Protein AF-A0A178ZJZ1-F1 (afdb_monomer_lite)

Secondary structure (DSSP, 8-state):
-HHHHHHHS--SEEEEESHHHHHHHHTTTTTTEEEEEEEEETTEEEEEEEEEETTEEEEEEEEE--TTHHHH-HHHHHHHHHHHHHHHHHHHHHTT----TTHHHHHHHHHHTT-TT-TTHHHHHHHHHHHHHTT---TTSTTS---

Structure (mmCIF, N/CA/C/O backbone):
data_AF-A0A178ZJZ1-F1
#
_entry.id   AF-A0A178ZJZ1-F1
#
loop_
_atom_site.group_PDB
_atom_site.id
_atom_site.type_symbol
_atom_site.label_atom_id
_atom_site.label_alt_id
_atom_site.label_comp_id
_atom_site.label_asym_id
_atom_site.label_entity_id
_atom_site.label_seq_id
_atom_site.pdbx_PDB_ins_code
_atom_site.Cartn_x
_atom_site.Cartn_y
_atom_site.Cartn_z
_atom_site.occupancy
_atom_site.B_iso_or_equiv
_atom_site.auth_seq_id
_atom_site.auth_comp_id
_atom_site.auth_asym_id
_atom_site.auth_atom_id
_atom_site.pdbx_PDB_model_num
ATOM 1 N N . MET A 1 1 ? -11.293 17.989 -0.164 1.00 44.00 1 MET A N 1
ATOM 2 C CA . MET A 1 1 ? -12.494 17.176 -0.480 1.00 44.00 1 MET A CA 1
ATOM 3 C C . MET A 1 1 ? -12.298 15.679 -0.226 1.00 44.00 1 MET A C 1
ATOM 5 O O . MET A 1 1 ? -13.184 15.084 0.369 1.00 44.00 1 MET A O 1
ATOM 9 N N . SER A 1 2 ? -11.160 15.070 -0.583 1.00 56.75 2 SER A N 1
ATOM 10 C CA . SER A 1 2 ? -10.900 13.626 -0.392 1.00 56.75 2 SER A CA 1
ATOM 11 C C . SER A 1 2 ? -10.916 13.139 1.069 1.00 56.75 2 SER A C 1
ATOM 13 O O . SER A 1 2 ? -11.395 12.042 1.335 1.00 56.75 2 SER A O 1
ATOM 15 N N . HIS A 1 3 ? -10.462 13.953 2.030 1.00 58.16 3 HIS A N 1
ATOM 16 C CA . HIS A 1 3 ? -10.430 13.584 3.455 1.00 58.16 3 HIS A CA 1
ATOM 17 C C . HIS A 1 3 ? -11.810 13.225 4.028 1.00 58.16 3 HIS A C 1
ATOM 19 O O . HIS A 1 3 ? -11.927 12.231 4.736 1.00 58.16 3 HIS A O 1
ATOM 25 N N . ARG A 1 4 ? -12.854 13.994 3.679 1.00 62.25 4 ARG A N 1
ATOM 26 C CA . ARG A 1 4 ? -14.232 13.753 4.145 1.00 62.25 4 ARG A CA 1
ATOM 27 C C . ARG A 1 4 ? -14.801 12.450 3.590 1.00 62.25 4 ARG A C 1
ATOM 29 O O . ARG A 1 4 ? -15.453 11.710 4.312 1.00 62.25 4 ARG A O 1
ATOM 36 N N . LEU A 1 5 ? -14.496 12.129 2.330 1.00 64.31 5 LEU A N 1
ATOM 37 C CA . LEU A 1 5 ? -14.891 10.855 1.722 1.00 64.31 5 LEU A CA 1
ATOM 38 C C . LEU A 1 5 ? -14.290 9.671 2.497 1.00 64.31 5 LEU A C 1
ATOM 40 O O . LEU A 1 5 ? -14.971 8.699 2.799 1.00 64.31 5 LEU A O 1
ATOM 44 N N . LEU A 1 6 ? -13.019 9.789 2.886 1.00 65.94 6 LEU A N 1
ATOM 45 C CA . LEU A 1 6 ? -12.325 8.777 3.676 1.00 65.94 6 LEU A CA 1
ATOM 46 C C . LEU A 1 6 ? -12.791 8.716 5.135 1.00 65.94 6 LEU A C 1
ATOM 48 O O . LEU A 1 6 ? -12.437 7.765 5.813 1.00 65.94 6 LEU A O 1
ATOM 52 N N . GLU A 1 7 ? -13.501 9.701 5.678 1.00 66.06 7 GLU A N 1
ATOM 53 C CA . GLU A 1 7 ? -14.111 9.585 7.017 1.00 66.06 7 GLU A CA 1
ATOM 54 C C . GLU A 1 7 ? -15.413 8.792 6.975 1.00 66.06 7 GLU A C 1
ATOM 56 O O . GLU A 1 7 ? -15.708 8.059 7.916 1.00 66.06 7 GLU A O 1
ATOM 61 N N . ILE A 1 8 ? -16.143 8.919 5.865 1.00 66.44 8 ILE A N 1
ATOM 62 C CA . ILE A 1 8 ? -17.436 8.273 5.628 1.00 66.44 8 ILE A CA 1
ATOM 63 C C . ILE A 1 8 ? -17.252 6.798 5.262 1.00 66.44 8 ILE A C 1
ATOM 65 O O . ILE A 1 8 ? -18.048 5.955 5.665 1.00 66.44 8 ILE A O 1
ATOM 69 N N . LEU A 1 9 ? -16.210 6.475 4.492 1.00 59.19 9 LEU A N 1
ATOM 70 C CA . LEU A 1 9 ? -15.984 5.109 4.035 1.00 59.19 9 LEU A CA 1
ATOM 71 C C . LEU A 1 9 ? -15.325 4.261 5.143 1.00 59.19 9 LEU A C 1
ATOM 73 O O . LEU A 1 9 ? -14.213 4.595 5.581 1.00 59.19 9 LEU A O 1
ATOM 77 N N . PRO A 1 10 ? -15.936 3.133 5.560 1.00 66.94 10 PRO A N 1
ATOM 78 C CA . PRO A 1 10 ? -15.376 2.218 6.552 1.00 66.94 10 PRO A CA 1
ATOM 79 C C . PRO A 1 10 ? -14.312 1.320 5.906 1.00 66.94 10 PRO A C 1
ATOM 81 O O . PRO A 1 10 ? -14.422 0.101 5.905 1.00 66.94 10 PRO A O 1
ATOM 84 N N . LEU A 1 11 ? -13.298 1.925 5.284 1.00 69.56 11 LEU A N 1
ATOM 85 C CA . LEU A 1 11 ? -12.193 1.198 4.666 1.00 69.56 11 LEU A CA 1
ATOM 86 C C . LEU A 1 11 ? -11.155 0.871 5.748 1.00 69.56 11 LEU A C 1
ATOM 88 O O . LEU A 1 11 ? -10.460 1.798 6.196 1.00 69.56 11 LEU A O 1
ATOM 92 N N . PRO A 1 12 ? -11.024 -0.408 6.162 1.00 78.31 12 PRO A N 1
ATOM 93 C CA . PRO A 1 12 ? -10.044 -0.805 7.169 1.00 78.31 12 PRO A CA 1
ATOM 94 C C . PRO A 1 12 ? -8.619 -0.718 6.620 1.00 78.31 12 PRO A C 1
ATOM 96 O O . PRO A 1 12 ? -7.677 -0.595 7.397 1.00 78.31 12 PRO A O 1
ATOM 99 N N . PHE A 1 13 ? -8.459 -0.719 5.292 1.00 87.31 13 PHE A N 1
ATOM 100 C CA . PHE A 1 13 ? -7.176 -0.564 4.627 1.00 87.31 13 PHE A CA 1
ATOM 101 C C . PHE A 1 13 ? -7.198 0.501 3.543 1.00 87.31 13 PHE A C 1
ATOM 103 O O . PHE A 1 13 ? -8.138 0.590 2.753 1.00 87.31 13 PHE A O 1
ATOM 110 N N . LEU A 1 14 ? -6.130 1.289 3.496 1.00 88.56 14 LEU A N 1
ATOM 111 C CA . LEU A 1 14 ? -5.929 2.336 2.511 1.00 88.56 14 LEU A CA 1
ATOM 112 C C . LEU A 1 14 ? -4.489 2.298 1.997 1.00 88.56 14 LEU A C 1
ATOM 114 O O . LEU A 1 14 ? -3.545 2.301 2.781 1.00 88.56 14 LEU A O 1
ATOM 118 N N . VAL A 1 15 ? -4.313 2.338 0.680 1.00 88.88 15 VAL A N 1
ATOM 119 C CA . VAL A 1 15 ? -3.003 2.572 0.063 1.00 88.88 15 VAL A CA 1
ATOM 120 C C . VAL A 1 15 ? -2.941 4.020 -0.396 1.00 88.88 15 VAL A C 1
ATOM 122 O O . VAL A 1 15 ? -3.815 4.485 -1.127 1.00 88.88 15 VAL A O 1
ATOM 125 N N . VAL A 1 16 ? -1.903 4.741 0.021 1.00 88.25 16 VAL A N 1
ATOM 126 C CA . VAL A 1 16 ? -1.672 6.132 -0.380 1.00 88.25 16 VAL A CA 1
ATOM 127 C C . VAL A 1 16 ? -0.382 6.208 -1.184 1.00 88.25 16 VAL A C 1
ATOM 129 O O . VAL A 1 16 ? 0.709 5.990 -0.656 1.00 88.25 16 VAL A O 1
ATOM 132 N N . GLY A 1 17 ? -0.521 6.523 -2.472 1.00 87.31 17 GLY A N 1
ATOM 133 C CA . GLY A 1 17 ? 0.591 6.657 -3.408 1.00 87.31 17 GLY A CA 1
ATOM 134 C C . GLY A 1 17 ? 1.080 8.096 -3.544 1.00 87.31 17 GLY A C 1
ATOM 135 O O . GLY A 1 17 ? 0.326 8.990 -3.925 1.00 87.31 17 GLY A O 1
ATOM 136 N N 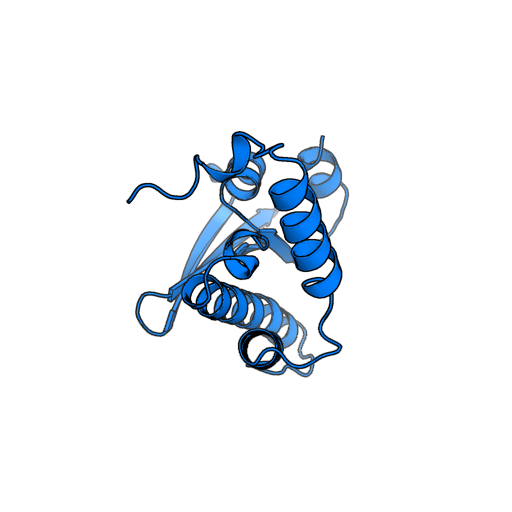. GLY A 1 18 ? 2.369 8.310 -3.292 1.00 85.50 18 GLY A N 1
ATOM 137 C CA . GLY A 1 18 ? 3.052 9.577 -3.532 1.00 85.50 18 GLY A CA 1
ATOM 138 C C . GLY A 1 18 ? 3.041 10.558 -2.356 1.00 85.50 18 GLY A C 1
ATOM 139 O O . GLY A 1 18 ? 2.175 10.555 -1.479 1.00 85.50 18 GLY A O 1
ATOM 140 N N . ARG A 1 19 ? 4.045 11.445 -2.346 1.00 84.38 19 ARG A N 1
ATOM 141 C CA . ARG A 1 19 ? 4.296 12.367 -1.224 1.00 84.38 19 ARG A CA 1
ATOM 142 C C . ARG A 1 19 ? 3.181 13.394 -1.030 1.00 84.38 19 ARG A C 1
ATOM 144 O O . ARG A 1 19 ? 2.832 13.683 0.111 1.00 84.38 19 ARG A O 1
ATOM 151 N N . CYS A 1 20 ? 2.615 13.924 -2.116 1.00 84.38 20 CYS A N 1
ATOM 152 C CA . CYS A 1 20 ? 1.550 14.929 -2.046 1.00 84.38 20 CYS A CA 1
ATOM 153 C C . CYS A 1 20 ? 0.291 14.356 -1.382 1.00 84.38 20 CYS A C 1
ATOM 155 O O . CYS A 1 20 ? -0.236 14.949 -0.443 1.00 84.38 20 CYS A O 1
ATOM 157 N N . ALA A 1 21 ? -0.137 13.165 -1.813 1.00 83.81 21 ALA A N 1
ATOM 158 C CA . ALA A 1 21 ? -1.289 12.479 -1.238 1.00 83.81 21 ALA A CA 1
ATOM 159 C C . ALA A 1 21 ? -1.048 12.106 0.231 1.00 83.81 21 ALA A C 1
ATOM 161 O O . ALA A 1 21 ? -1.912 12.347 1.069 1.00 83.81 21 ALA A O 1
ATOM 162 N N . LYS A 1 22 ? 0.152 11.608 0.564 1.00 86.94 22 LYS A N 1
ATOM 163 C CA . LYS A 1 22 ? 0.552 11.334 1.951 1.00 86.94 22 LYS A CA 1
ATOM 164 C C . LYS A 1 22 ? 0.438 12.573 2.837 1.00 86.94 22 LYS A C 1
ATOM 166 O O . LYS A 1 22 ? -0.179 12.499 3.893 1.00 86.94 22 LYS A O 1
ATOM 171 N N . LYS A 1 23 ? 1.002 13.708 2.408 1.00 86.06 23 LYS A N 1
ATOM 172 C CA . LYS A 1 23 ? 0.974 14.954 3.184 1.00 86.06 23 LYS A CA 1
ATOM 173 C C . LYS A 1 23 ? -0.463 15.397 3.463 1.00 86.06 23 LYS A C 1
ATOM 175 O O . LYS A 1 23 ? -0.807 15.598 4.622 1.00 86.06 23 LYS A O 1
ATOM 180 N N . HIS A 1 24 ? -1.301 15.456 2.429 1.00 83.88 24 HIS A N 1
ATOM 181 C CA . HIS A 1 24 ? -2.711 15.825 2.575 1.00 83.88 24 HIS A CA 1
ATOM 182 C C . HIS A 1 24 ? -3.526 14.827 3.397 1.00 83.88 24 HIS A C 1
ATOM 184 O O . HIS A 1 24 ? -4.462 15.215 4.085 1.00 83.88 24 HIS A O 1
ATOM 190 N N . TYR A 1 25 ? -3.192 13.539 3.341 1.00 82.56 25 TYR A N 1
ATOM 191 C CA . TYR A 1 25 ? -3.858 12.529 4.157 1.00 82.56 25 TYR A CA 1
ATOM 192 C C . TYR A 1 25 ? -3.506 12.660 5.647 1.00 82.56 25 TYR A C 1
ATOM 194 O O . TYR A 1 25 ?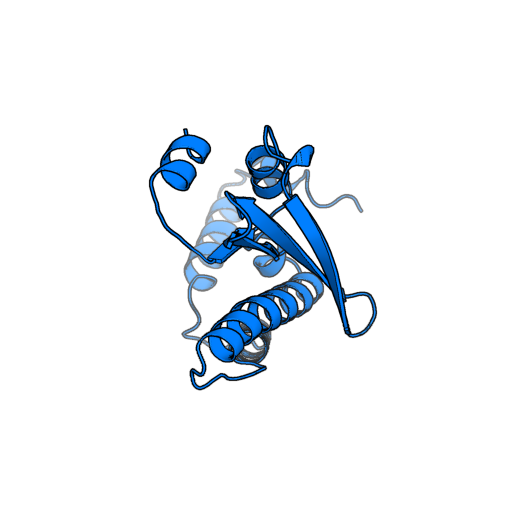 -4.362 12.490 6.511 1.00 82.56 25 TYR A O 1
ATOM 202 N N . GLN A 1 26 ? -2.246 12.979 5.946 1.00 84.00 26 GLN A N 1
ATOM 203 C CA . GLN A 1 26 ? -1.757 13.159 7.313 1.00 84.00 26 GLN A CA 1
ATOM 204 C C . GLN A 1 26 ? -2.180 14.501 7.932 1.00 84.00 26 GLN A C 1
ATOM 206 O O . GLN A 1 26 ? -2.144 14.648 9.160 1.00 84.00 26 GLN A O 1
ATOM 211 N N . GLU A 1 27 ? -2.556 15.489 7.114 1.00 81.69 27 GLU A N 1
ATOM 212 C CA . GLU A 1 27 ? -3.106 16.767 7.573 1.00 81.69 27 GLU A CA 1
ATOM 213 C C . GLU A 1 27 ? -4.350 16.511 8.445 1.00 81.69 27 GLU A C 1
ATOM 215 O O . GLU A 1 27 ? -5.349 15.961 7.995 1.00 81.69 27 GLU A O 1
ATOM 220 N N . GLY A 1 28 ? -4.257 16.861 9.732 1.00 70.50 28 GLY A N 1
ATOM 221 C CA . GLY A 1 28 ? -5.318 16.659 10.728 1.00 70.50 28 GLY A CA 1
ATOM 222 C C . GLY A 1 28 ? -5.242 15.360 11.544 1.00 70.50 28 GLY A C 1
ATOM 223 O O . GLY A 1 28 ? -5.920 15.268 12.561 1.00 70.50 28 GLY A O 1
ATOM 224 N N . ARG A 1 29 ? -4.394 14.383 11.178 1.00 70.69 29 ARG A N 1
ATOM 225 C CA . ARG A 1 29 ? -4.390 13.032 11.798 1.00 70.69 29 ARG A CA 1
ATOM 226 C C . ARG A 1 29 ? -3.077 12.594 12.443 1.00 70.69 29 ARG A C 1
ATOM 228 O O . ARG A 1 29 ? -3.028 11.537 13.066 1.00 70.69 29 ARG A O 1
ATOM 235 N N . LYS A 1 30 ? -2.018 13.406 12.339 1.00 66.38 30 LYS A N 1
ATOM 236 C CA . LYS A 1 30 ? -0.662 13.056 12.814 1.00 66.38 30 LYS A CA 1
ATOM 237 C C . LYS A 1 30 ? -0.574 12.573 14.268 1.00 66.38 30 LYS A C 1
ATOM 239 O O . LYS A 1 30 ? 0.337 11.822 14.579 1.00 66.38 30 LYS A O 1
ATOM 244 N N . HIS A 1 31 ? -1.471 13.015 15.147 1.00 67.81 31 HIS A N 1
ATOM 245 C CA . HIS A 1 31 ? -1.436 12.691 16.576 1.00 67.81 31 HIS A CA 1
ATOM 246 C C . HIS A 1 31 ? -2.238 11.429 16.945 1.00 67.81 31 HIS A C 1
ATOM 248 O O . HIS A 1 31 ? -2.103 10.939 18.060 1.00 67.81 31 HIS A O 1
ATOM 254 N N . LEU A 1 32 ? -3.053 10.897 16.025 1.00 73.06 32 LEU A N 1
ATOM 255 C CA . LEU A 1 32 ? -3.963 9.771 16.286 1.00 73.06 32 LEU A CA 1
ATOM 256 C C . LEU A 1 32 ? -3.456 8.437 15.720 1.00 73.06 32 LEU A C 1
ATOM 258 O O . LEU A 1 32 ? -3.966 7.375 16.075 1.00 73.06 32 LEU A O 1
ATOM 262 N N . ALA A 1 33 ? -2.468 8.478 14.826 1.00 82.00 33 ALA A N 1
ATOM 263 C CA . ALA A 1 33 ? -1.941 7.295 14.160 1.00 82.00 33 ALA A CA 1
ATOM 264 C C . ALA A 1 33 ? -0.628 6.823 14.797 1.00 82.00 33 ALA A C 1
ATOM 266 O O . ALA A 1 33 ? 0.286 7.613 15.036 1.00 82.00 33 ALA A O 1
ATOM 267 N N . LYS A 1 34 ? -0.504 5.510 15.009 1.00 87.06 34 LYS A N 1
ATOM 268 C CA . LYS A 1 34 ? 0.785 4.863 15.285 1.00 87.06 34 LYS A CA 1
ATOM 269 C C . LYS A 1 34 ? 1.454 4.493 13.968 1.00 87.06 34 LYS A C 1
ATOM 271 O O . LYS A 1 34 ? 0.793 3.984 13.068 1.00 87.06 34 LYS A O 1
ATOM 276 N N . VAL A 1 35 ? 2.761 4.717 13.868 1.00 88.62 35 VAL A N 1
ATOM 277 C CA . VAL A 1 35 ? 3.538 4.398 12.664 1.00 88.62 35 VAL A CA 1
ATOM 278 C C . VAL A 1 35 ? 4.370 3.144 12.906 1.00 88.62 35 VAL A C 1
ATOM 280 O O . VAL A 1 35 ? 5.197 3.114 13.815 1.00 88.62 35 VAL A O 1
ATOM 283 N N . LEU A 1 36 ? 4.184 2.133 12.063 1.00 88.50 36 LEU A N 1
ATOM 284 C CA . LEU A 1 36 ? 5.018 0.939 11.988 1.00 88.50 36 LEU A CA 1
ATOM 285 C C . LEU A 1 36 ? 5.828 0.991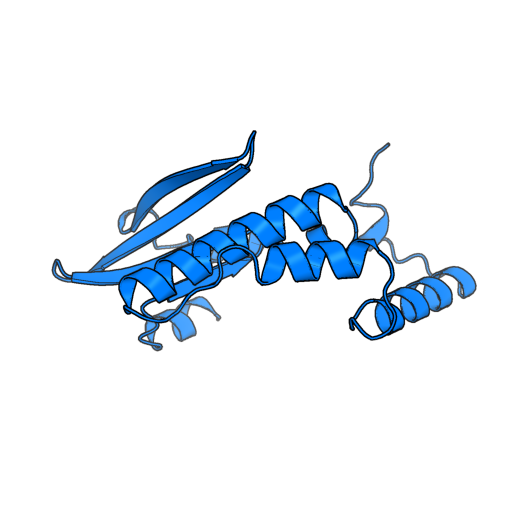 10.692 1.00 88.50 36 LEU A C 1
ATOM 287 O O . LEU A 1 36 ? 5.258 1.024 9.607 1.00 88.50 36 LEU A O 1
ATOM 291 N N . ASN A 1 37 ? 7.155 0.980 10.789 1.00 90.62 37 ASN A N 1
ATOM 292 C CA . ASN A 1 37 ? 8.024 0.896 9.617 1.00 90.62 37 ASN A CA 1
ATOM 293 C C . ASN A 1 37 ? 8.603 -0.512 9.514 1.00 90.62 37 ASN A C 1
ATOM 295 O O . ASN A 1 37 ? 9.275 -0.975 10.433 1.00 90.62 37 ASN A O 1
ATOM 299 N N . VAL A 1 38 ? 8.368 -1.168 8.383 1.00 89.31 38 VAL A N 1
ATOM 300 C CA . VAL A 1 38 ? 8.863 -2.513 8.095 1.00 89.31 38 VAL A CA 1
ATOM 301 C C . VAL A 1 38 ? 9.933 -2.415 7.018 1.00 89.31 38 VAL A C 1
ATOM 303 O O . VAL A 1 38 ? 9.717 -1.829 5.954 1.00 89.31 38 VAL A O 1
ATOM 306 N N . LYS A 1 39 ? 11.115 -2.969 7.291 1.00 91.56 39 LYS A N 1
ATOM 307 C CA . LYS A 1 39 ? 12.184 -3.083 6.296 1.00 91.56 39 LYS A CA 1
ATOM 308 C C . LYS A 1 39 ? 11.869 -4.259 5.372 1.00 91.56 39 LYS A C 1
ATOM 310 O O . LYS A 1 39 ? 11.626 -5.352 5.865 1.00 91.56 39 LYS A O 1
ATOM 315 N N . LEU A 1 40 ? 11.876 -4.026 4.059 1.00 87.38 40 LEU A N 1
ATOM 316 C CA . LEU A 1 40 ? 11.561 -5.050 3.057 1.00 87.38 40 LEU A CA 1
ATOM 317 C C . LEU A 1 40 ? 12.841 -5.665 2.487 1.00 87.38 40 LEU A C 1
ATOM 319 O O . LEU A 1 40 ? 13.117 -6.839 2.691 1.00 87.38 40 LEU A O 1
ATOM 323 N N . SER A 1 41 ? 13.653 -4.862 1.794 1.00 85.25 41 SER A N 1
ATOM 324 C CA . SER A 1 41 ? 14.921 -5.306 1.203 1.00 85.25 41 SER A CA 1
ATOM 325 C C . SER A 1 41 ? 15.825 -4.118 0.880 1.00 85.25 41 SER A C 1
ATOM 327 O O . SER A 1 41 ? 15.347 -3.070 0.437 1.00 85.25 41 SER A O 1
ATOM 329 N N . GLY A 1 42 ? 17.135 -4.268 1.101 1.00 84.44 42 GLY A N 1
ATOM 330 C CA . GLY A 1 42 ? 18.122 -3.206 0.889 1.00 84.44 42 GLY A CA 1
ATOM 331 C C . GLY A 1 42 ? 17.748 -1.912 1.622 1.00 84.44 42 GLY A C 1
ATOM 332 O O . GLY A 1 42 ? 17.550 -1.917 2.840 1.00 84.44 42 GLY A O 1
ATOM 333 N N . ASN A 1 43 ? 17.609 -0.824 0.856 1.00 84.06 43 ASN A N 1
ATOM 334 C CA . ASN A 1 43 ? 17.173 0.497 1.334 1.00 84.06 43 ASN A CA 1
ATOM 335 C C . ASN A 1 43 ? 15.652 0.720 1.222 1.00 84.06 43 ASN A C 1
ATOM 337 O O . ASN A 1 43 ? 15.171 1.837 1.411 1.00 84.06 43 ASN A O 1
ATOM 341 N N . THR A 1 44 ? 14.882 -0.324 0.912 1.00 86.25 44 THR A N 1
ATOM 342 C CA . THR A 1 44 ? 13.427 -0.246 0.756 1.00 86.25 44 THR A CA 1
ATOM 343 C C . THR A 1 44 ? 12.735 -0.630 2.057 1.00 86.25 44 THR A C 1
ATOM 345 O O . THR A 1 44 ? 12.912 -1.730 2.585 1.00 86.25 44 THR A O 1
ATOM 348 N N . SER A 1 45 ? 11.898 0.272 2.551 1.00 91.38 45 SER A N 1
ATOM 349 C CA . SER A 1 45 ? 10.986 0.048 3.669 1.00 91.38 45 SER A CA 1
ATOM 350 C C . SER A 1 45 ? 9.578 0.494 3.298 1.00 91.38 45 SER A C 1
ATOM 352 O O . SER A 1 45 ? 9.393 1.307 2.388 1.00 91.38 45 SER A O 1
ATOM 354 N N . ILE A 1 46 ? 8.591 -0.028 4.014 1.00 91.12 46 ILE A N 1
ATOM 355 C CA . ILE A 1 46 ? 7.200 0.406 3.937 1.00 91.12 46 ILE A CA 1
ATOM 356 C C . ILE A 1 46 ? 6.751 0.917 5.303 1.00 91.12 46 ILE A C 1
ATOM 358 O O . ILE A 1 46 ? 7.079 0.337 6.338 1.00 91.12 46 ILE A O 1
ATOM 362 N N . GLY A 1 47 ? 6.025 2.032 5.296 1.00 90.88 47 GLY A N 1
ATOM 363 C CA . GLY A 1 47 ? 5.400 2.588 6.488 1.00 90.88 47 GLY A CA 1
ATOM 364 C C . GLY A 1 47 ? 3.912 2.268 6.504 1.00 90.88 47 GLY A C 1
ATOM 365 O O . GLY A 1 47 ? 3.216 2.564 5.529 1.00 90.88 47 GLY A O 1
ATOM 366 N N . PHE A 1 48 ? 3.444 1.719 7.619 1.00 90.50 48 PHE A N 1
ATOM 367 C CA . PHE A 1 48 ? 2.038 1.535 7.942 1.00 90.50 48 PHE A CA 1
ATOM 368 C C . PHE A 1 48 ? 1.622 2.529 9.025 1.00 90.50 48 PHE A C 1
ATOM 370 O O . PHE A 1 48 ? 2.221 2.579 10.097 1.00 90.50 48 PHE A O 1
ATOM 377 N N . GLU A 1 49 ? 0.580 3.306 8.762 1.00 91.44 49 GLU A N 1
ATOM 378 C CA . GLU A 1 49 ? -0.101 4.111 9.773 1.00 91.44 49 GLU A CA 1
ATOM 379 C C . GLU A 1 49 ? -1.356 3.401 10.253 1.00 91.44 49 GLU A C 1
ATOM 381 O O . GLU A 1 49 ? -2.251 3.112 9.461 1.00 91.44 49 GLU A O 1
ATOM 386 N N . ILE A 1 50 ? -1.429 3.146 11.554 1.00 88.75 50 ILE A N 1
ATOM 387 C CA . ILE A 1 50 ? -2.557 2.487 12.200 1.00 88.75 50 ILE A CA 1
ATOM 388 C C . ILE A 1 50 ? -3.294 3.528 13.033 1.00 88.75 50 ILE A C 1
ATOM 390 O O . ILE A 1 50 ? -2.776 4.022 14.038 1.00 88.75 50 ILE A O 1
ATOM 394 N N . LEU A 1 51 ? -4.493 3.876 12.585 1.00 87.56 51 LEU A N 1
ATOM 395 C CA . LEU A 1 51 ? -5.414 4.760 13.277 1.00 87.56 51 LEU A CA 1
ATOM 396 C C . LEU A 1 51 ? -6.303 3.925 14.196 1.00 87.56 51 LEU A C 1
ATOM 398 O O . LEU A 1 51 ? -6.991 3.010 13.735 1.00 87.56 51 LEU A O 1
ATOM 402 N N . PHE A 1 52 ? -6.302 4.279 15.477 1.00 82.69 52 PHE A N 1
ATOM 403 C CA . PHE A 1 52 ? -7.167 3.674 16.480 1.00 82.69 52 PHE A CA 1
ATOM 404 C C . PHE A 1 52 ? -8.334 4.607 16.803 1.00 82.69 52 PHE A C 1
ATOM 406 O O . PHE A 1 52 ? -8.154 5.820 16.888 1.00 82.69 52 PHE A O 1
ATOM 413 N N . GLU A 1 53 ? -9.510 4.029 17.008 1.00 82.50 53 GLU A N 1
ATOM 414 C CA . GLU A 1 53 ? -10.701 4.705 17.522 1.00 82.50 53 GLU A CA 1
ATOM 415 C C . GLU A 1 53 ? -11.360 3.779 18.545 1.00 82.50 53 GLU A C 1
ATOM 417 O O . GLU A 1 53 ? -11.495 2.581 18.291 1.00 82.50 53 GLU A O 1
ATOM 422 N N . ASP A 1 54 ? -11.687 4.306 19.727 1.00 81.56 54 ASP A N 1
ATOM 423 C CA . ASP A 1 54 ? -12.310 3.554 20.828 1.00 81.56 54 ASP A CA 1
ATOM 424 C C . ASP A 1 54 ? -11.627 2.208 21.130 1.00 81.56 54 ASP A C 1
ATOM 426 O O . ASP A 1 54 ? -12.264 1.178 21.321 1.00 81.56 54 ASP A O 1
ATOM 430 N N . GLN A 1 55 ? -10.287 2.220 21.152 1.00 78.44 55 GLN A N 1
ATOM 431 C CA . GLN A 1 55 ? -9.422 1.047 21.379 1.00 78.44 55 GLN A CA 1
ATOM 432 C C . GLN A 1 55 ? -9.473 -0.038 20.287 1.00 78.44 55 GLN A C 1
ATOM 434 O O . GLN A 1 55 ? -8.807 -1.065 20.410 1.00 78.44 55 GLN A O 1
ATOM 439 N N . SER A 1 56 ? -10.180 0.204 19.186 1.00 80.31 56 SER A N 1
ATOM 440 C CA . SER A 1 56 ? -10.217 -0.662 18.010 1.00 80.31 56 SER A CA 1
ATOM 441 C C . SER A 1 56 ? -9.392 -0.078 16.860 1.00 80.31 56 SER A C 1
ATOM 443 O O . SER A 1 56 ? -9.153 1.131 16.787 1.00 80.31 56 SER A O 1
ATOM 445 N N . VAL A 1 57 ? -8.912 -0.932 15.952 1.00 83.12 57 VAL A N 1
ATOM 446 C CA . VAL A 1 57 ? -8.253 -0.467 14.725 1.00 83.12 57 VAL A CA 1
ATOM 447 C C . VAL A 1 57 ? -9.326 0.047 13.772 1.00 83.12 57 VAL A C 1
ATOM 449 O O . VAL A 1 57 ? -10.095 -0.737 13.223 1.00 83.12 57 VAL A O 1
ATOM 452 N N . ARG A 1 58 ? -9.345 1.360 13.532 1.00 84.06 58 ARG A N 1
ATOM 453 C CA . ARG A 1 58 ? -10.238 1.977 12.543 1.00 84.06 58 ARG A CA 1
ATOM 454 C C . ARG A 1 58 ? -9.680 1.837 11.132 1.00 84.06 58 ARG A C 1
ATOM 456 O O . ARG A 1 58 ? -10.429 1.635 10.178 1.00 84.06 58 ARG A O 1
ATOM 463 N N . ARG A 1 59 ? -8.364 2.026 10.977 1.00 87.56 59 ARG A N 1
ATOM 464 C CA . ARG A 1 59 ? -7.719 2.053 9.660 1.00 87.56 59 ARG A CA 1
ATOM 465 C C . ARG A 1 59 ? -6.240 1.728 9.713 1.00 87.56 59 ARG A C 1
ATOM 467 O O . ARG A 1 59 ? -5.513 2.270 10.536 1.00 87.56 59 ARG A O 1
ATOM 474 N N . ILE A 1 60 ? -5.793 0.959 8.734 1.00 89.62 60 ILE A N 1
ATOM 475 C CA . ILE A 1 60 ? -4.395 0.717 8.407 1.00 89.62 60 ILE A CA 1
ATOM 476 C C . ILE A 1 60 ? -4.109 1.401 7.068 1.00 89.6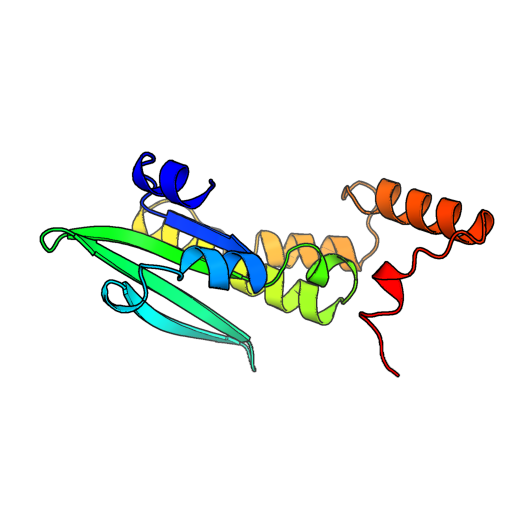2 60 ILE A C 1
ATOM 478 O O . ILE A 1 60 ? -4.829 1.210 6.092 1.00 89.62 60 ILE A O 1
ATOM 482 N N . THR A 1 61 ? -3.075 2.233 7.011 1.00 91.00 61 THR A N 1
ATOM 483 C CA . THR A 1 61 ? -2.691 2.977 5.809 1.00 91.00 61 THR A CA 1
ATOM 484 C C . THR A 1 61 ? -1.281 2.597 5.393 1.00 91.00 61 THR A C 1
ATOM 486 O O . THR A 1 61 ? -0.348 2.843 6.149 1.00 91.00 61 THR A O 1
ATOM 489 N N . ALA A 1 62 ? -1.106 2.034 4.202 1.00 92.44 62 ALA A N 1
ATOM 490 C CA . ALA A 1 62 ? 0.205 1.770 3.620 1.00 92.44 62 ALA A CA 1
ATOM 491 C C . ALA A 1 62 ? 0.623 2.927 2.703 1.00 92.44 62 ALA A C 1
ATOM 493 O O . ALA A 1 62 ? -0.140 3.344 1.827 1.00 92.44 62 ALA A O 1
ATOM 494 N N . PHE A 1 63 ? 1.844 3.436 2.873 1.00 89.62 63 PHE A N 1
ATOM 495 C CA . PHE A 1 63 ? 2.393 4.469 1.992 1.00 89.62 63 PHE A CA 1
ATOM 496 C C . PHE A 1 63 ? 3.326 3.870 0.950 1.00 89.62 63 PHE A C 1
ATOM 498 O O . PHE A 1 63 ? 4.326 3.235 1.288 1.00 89.62 63 PHE A O 1
ATOM 505 N N . VAL A 1 64 ? 3.028 4.149 -0.314 1.00 89.19 64 VAL A N 1
ATOM 506 C CA . VAL A 1 64 ? 3.846 3.746 -1.460 1.00 89.19 64 VAL A CA 1
ATOM 507 C C . VAL A 1 64 ? 4.286 4.975 -2.251 1.00 89.19 64 VAL A C 1
ATOM 509 O O . VAL A 1 64 ? 3.747 6.075 -2.089 1.00 89.19 64 VAL A O 1
ATOM 512 N N . ASP A 1 65 ? 5.295 4.808 -3.102 1.00 82.44 65 ASP A N 1
ATOM 513 C CA . ASP A 1 65 ? 5.741 5.885 -3.984 1.00 82.44 65 ASP A CA 1
ATOM 514 C C . ASP A 1 65 ? 4.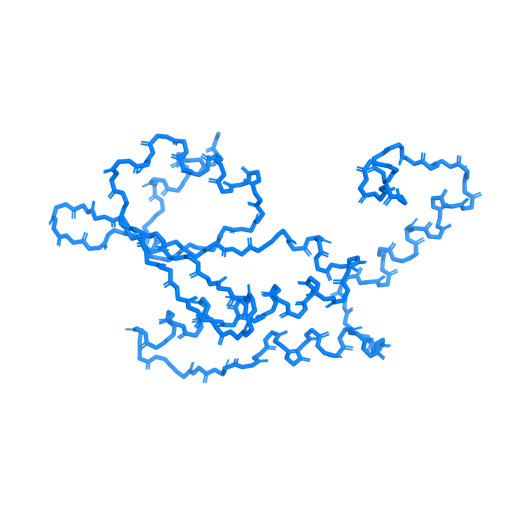666 6.250 -5.017 1.00 82.44 65 ASP A C 1
ATOM 516 O O . ASP A 1 65 ? 3.662 5.557 -5.190 1.00 82.44 65 ASP A O 1
ATOM 520 N N . HIS A 1 66 ? 4.843 7.394 -5.678 1.00 77.62 66 HIS A N 1
ATOM 521 C CA . HIS A 1 66 ? 3.881 7.848 -6.675 1.00 77.62 66 HIS A CA 1
ATOM 522 C C . HIS A 1 66 ? 3.855 6.859 -7.860 1.00 77.62 66 HIS A C 1
ATOM 524 O O . HIS A 1 66 ? 4.921 6.612 -8.424 1.00 77.62 66 HIS A O 1
ATOM 530 N N . PRO A 1 67 ? 2.687 6.349 -8.298 1.00 69.38 67 PRO A N 1
ATOM 531 C CA . PRO A 1 67 ? 2.600 5.362 -9.387 1.00 69.38 67 PRO A CA 1
ATOM 532 C C . PRO A 1 67 ? 3.181 5.853 -10.719 1.00 69.38 67 PRO A C 1
ATOM 534 O O . PRO A 1 67 ? 3.581 5.074 -11.568 1.00 69.38 67 PRO A O 1
ATOM 537 N N . VAL A 1 68 ? 3.236 7.170 -10.921 1.00 68.75 68 VAL A N 1
ATOM 538 C CA . VAL A 1 68 ? 3.875 7.760 -12.110 1.00 68.75 68 VAL A CA 1
ATOM 539 C C . VAL A 1 68 ? 5.405 7.752 -11.996 1.00 68.75 68 VAL A C 1
ATOM 541 O O . VAL A 1 68 ? 6.091 7.617 -13.002 1.00 68.75 68 VAL A O 1
ATOM 544 N N . ALA A 1 69 ? 5.972 7.831 -10.786 1.00 64.31 69 ALA A N 1
ATOM 545 C CA . ALA A 1 69 ? 7.425 7.761 -10.612 1.00 64.31 69 ALA A CA 1
ATOM 546 C C . ALA A 1 69 ? 7.981 6.387 -11.030 1.00 64.31 69 ALA A C 1
ATOM 548 O O . ALA A 1 69 ? 9.083 6.3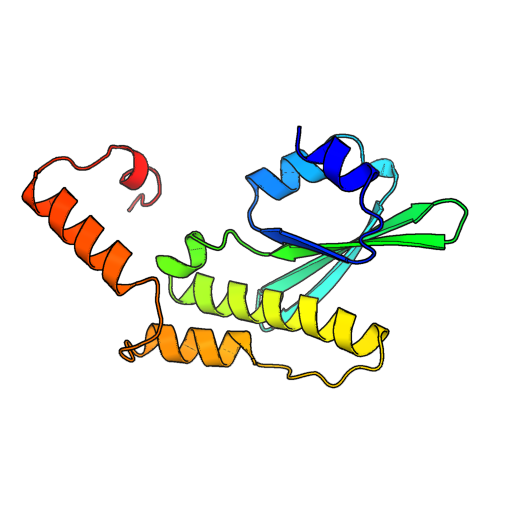07 -11.569 1.00 64.31 69 ALA A O 1
ATOM 549 N N . SER A 1 70 ? 7.195 5.319 -10.854 1.00 64.31 70 SER A N 1
ATOM 550 C CA . SER A 1 70 ? 7.528 3.975 -11.330 1.00 64.31 70 SER A CA 1
ATOM 551 C C . SER A 1 70 ? 7.374 3.787 -12.841 1.00 64.31 70 SER A C 1
ATOM 553 O O . SER A 1 70 ? 7.886 2.800 -13.358 1.00 64.31 70 SER A O 1
ATOM 555 N N . MET A 1 71 ? 6.736 4.704 -13.573 1.00 64.06 71 MET A N 1
ATOM 556 C CA . MET A 1 71 ? 6.660 4.625 -15.041 1.00 64.06 71 MET A CA 1
ATOM 557 C C . MET A 1 71 ? 7.929 5.140 -15.729 1.00 64.06 71 MET A C 1
ATOM 559 O O . MET A 1 71 ? 8.242 4.704 -16.832 1.00 64.06 71 MET A O 1
ATOM 563 N N . PHE A 1 72 ? 8.668 6.046 -15.084 1.00 63.59 72 PHE A N 1
ATOM 564 C CA . PHE A 1 72 ? 9.809 6.735 -15.701 1.00 63.59 72 PHE A CA 1
ATOM 565 C C . PHE A 1 72 ? 11.177 6.307 -15.153 1.00 63.59 72 PHE A C 1
ATOM 567 O O . PHE A 1 72 ? 12.199 6.648 -15.742 1.00 63.59 72 PHE A O 1
ATOM 574 N N . ASN A 1 73 ? 11.228 5.560 -14.044 1.00 67.94 73 ASN A N 1
ATOM 575 C CA . ASN A 1 73 ? 12.478 5.097 -13.441 1.00 67.94 73 ASN A CA 1
ATOM 576 C C . ASN A 1 73 ? 12.381 3.609 -13.038 1.00 67.94 73 ASN A C 1
ATOM 578 O O . ASN A 1 73 ? 11.664 3.300 -12.085 1.00 67.94 73 ASN A O 1
ATOM 582 N N . PRO A 1 74 ? 13.145 2.701 -13.680 1.00 67.00 74 PRO A N 1
ATOM 583 C CA . PRO A 1 74 ? 13.112 1.261 -13.400 1.00 67.00 74 PRO A CA 1
ATOM 584 C C . PRO A 1 74 ? 13.401 0.883 -11.940 1.00 67.00 74 PRO A C 1
ATOM 586 O O . PRO A 1 74 ? 12.759 -0.011 -11.384 1.00 67.00 74 PRO A O 1
ATOM 589 N N . ASN A 1 75 ? 14.329 1.586 -11.283 1.00 70.62 75 ASN A N 1
ATOM 590 C CA . ASN A 1 75 ? 14.633 1.356 -9.869 1.00 70.62 75 ASN A CA 1
ATOM 591 C C . ASN A 1 75 ? 13.462 1.788 -8.980 1.00 70.62 75 ASN A C 1
ATOM 593 O O . ASN A 1 75 ? 13.147 1.115 -7.998 1.00 70.62 75 ASN A O 1
ATOM 597 N N . ALA A 1 76 ? 12.781 2.878 -9.346 1.00 73.62 76 ALA A N 1
ATOM 598 C CA . ALA A 1 76 ? 11.561 3.299 -8.667 1.00 73.62 76 ALA A CA 1
ATOM 599 C C . ALA A 1 76 ? 10.409 2.314 -8.920 1.00 73.62 76 ALA A C 1
ATOM 601 O O . ALA A 1 76 ? 9.625 2.073 -8.007 1.00 73.62 76 ALA A O 1
ATOM 602 N N . THR A 1 77 ? 10.331 1.687 -10.103 1.00 76.12 77 THR A N 1
ATOM 603 C CA . THR A 1 77 ? 9.364 0.615 -10.395 1.00 76.12 77 THR A CA 1
ATOM 604 C C . THR A 1 77 ? 9.542 -0.566 -9.459 1.00 76.12 77 THR A C 1
ATOM 606 O O . THR A 1 77 ? 8.579 -0.979 -8.822 1.00 76.12 77 THR A O 1
ATOM 609 N N . ALA A 1 78 ? 10.769 -1.073 -9.322 1.00 79.88 78 ALA A N 1
ATOM 610 C CA . ALA A 1 78 ? 11.048 -2.224 -8.469 1.00 79.88 78 ALA A CA 1
ATOM 611 C C . ALA A 1 78 ? 10.704 -1.940 -6.998 1.00 79.88 78 ALA A C 1
ATOM 613 O O . ALA A 1 78 ? 10.047 -2.744 -6.340 1.00 79.88 78 ALA A O 1
ATOM 614 N N . GLN A 1 79 ? 11.088 -0.766 -6.487 1.00 83.75 79 GLN A N 1
ATOM 615 C CA . GLN A 1 79 ? 10.782 -0.369 -5.110 1.00 83.75 79 GLN A CA 1
ATOM 616 C C . GLN A 1 79 ? 9.287 -0.109 -4.889 1.00 83.75 79 GLN A C 1
ATOM 618 O O . GLN A 1 79 ? 8.757 -0.429 -3.825 1.00 83.75 79 GLN A O 1
ATOM 623 N N . TYR A 1 80 ? 8.601 0.475 -5.873 1.00 85.50 80 TYR A N 1
ATOM 624 C CA . TYR A 1 80 ? 7.156 0.681 -5.837 1.00 85.50 80 TYR A CA 1
ATOM 625 C C . TYR A 1 80 ? 6.415 -0.655 -5.794 1.00 85.50 80 TYR A C 1
ATOM 627 O O . TYR A 1 80 ? 5.624 -0.867 -4.876 1.00 85.50 80 TYR A O 1
ATOM 635 N N . SER A 1 81 ? 6.719 -1.562 -6.726 1.00 85.56 81 SER A N 1
ATOM 636 C CA . SER A 1 81 ? 6.121 -2.895 -6.791 1.00 85.56 81 SER A CA 1
ATOM 637 C C . SER A 1 81 ? 6.343 -3.670 -5.499 1.00 85.56 81 SER A C 1
ATOM 639 O O . SER A 1 81 ? 5.382 -4.184 -4.943 1.00 85.56 81 SER A O 1
ATOM 641 N N . LEU A 1 82 ? 7.565 -3.654 -4.955 1.00 88.19 82 LEU A N 1
ATOM 642 C CA . LEU A 1 82 ? 7.882 -4.342 -3.704 1.00 88.19 82 LEU A CA 1
ATOM 643 C C . LEU A 1 82 ? 7.072 -3.802 -2.513 1.00 88.19 82 LEU A C 1
ATOM 645 O O . LEU A 1 82 ? 6.596 -4.571 -1.681 1.00 88.19 82 LEU A O 1
ATOM 649 N N . ARG A 1 83 ? 6.900 -2.476 -2.408 1.00 90.06 83 ARG A N 1
ATOM 650 C CA . ARG A 1 83 ? 6.063 -1.886 -1.349 1.00 90.06 83 ARG A CA 1
ATOM 651 C C . ARG A 1 83 ? 4.581 -2.187 -1.566 1.00 90.06 83 ARG A C 1
ATOM 653 O O . ARG A 1 83 ? 3.860 -2.391 -0.594 1.00 90.06 83 ARG A O 1
ATOM 660 N N . LEU A 1 84 ? 4.120 -2.205 -2.812 1.00 89.56 84 LEU A N 1
ATOM 661 C CA . LEU A 1 84 ? 2.731 -2.511 -3.128 1.00 89.56 84 LEU A CA 1
ATOM 662 C C . LEU A 1 84 ? 2.404 -3.978 -2.810 1.00 89.56 84 LEU A C 1
ATOM 664 O O . LEU A 1 84 ? 1.411 -4.232 -2.128 1.00 89.56 84 LEU A O 1
ATOM 668 N N . ASP A 1 85 ? 3.288 -4.902 -3.202 1.00 90.19 85 ASP A N 1
ATOM 669 C CA . ASP A 1 85 ? 3.226 -6.317 -2.834 1.00 90.19 85 ASP A CA 1
ATOM 670 C C . ASP A 1 85 ? 3.170 -6.463 -1.315 1.00 90.19 85 ASP A C 1
ATOM 672 O O . ASP A 1 85 ? 2.226 -7.050 -0.796 1.00 90.19 85 ASP A O 1
ATOM 676 N N . ALA A 1 86 ? 4.111 -5.868 -0.577 1.00 90.06 86 ALA A N 1
ATOM 677 C CA . ALA A 1 86 ? 4.140 -5.974 0.881 1.00 90.06 86 ALA A CA 1
ATOM 678 C C . ALA A 1 86 ? 2.862 -5.433 1.548 1.00 90.06 86 ALA A C 1
ATOM 680 O O . ALA A 1 86 ? 2.334 -6.052 2.470 1.00 90.06 86 ALA A O 1
ATOM 681 N N . GLY A 1 87 ? 2.350 -4.287 1.086 1.00 89.56 87 GLY A N 1
ATOM 682 C CA . GLY A 1 87 ? 1.143 -3.675 1.642 1.00 89.56 87 GLY A CA 1
ATOM 683 C C . GLY A 1 87 ? -0.108 -4.527 1.427 1.00 89.56 87 GLY A C 1
ATOM 684 O O . GLY A 1 87 ? -0.886 -4.722 2.361 1.00 89.56 87 GLY A O 1
ATOM 685 N N . LEU A 1 88 ? -0.298 -5.048 0.213 1.00 88.94 88 LEU A N 1
ATOM 686 C CA . LEU A 1 88 ? -1.469 -5.855 -0.129 1.00 88.94 88 LEU A CA 1
ATOM 687 C C . LEU A 1 88 ? -1.388 -7.261 0.471 1.00 88.94 88 LEU A C 1
ATOM 689 O O . LEU A 1 88 ? -2.374 -7.725 1.041 1.00 88.94 88 LEU A O 1
ATOM 693 N N . ASN A 1 89 ? -0.217 -7.901 0.429 1.00 89.00 89 ASN A N 1
ATOM 694 C CA . ASN A 1 89 ? -0.006 -9.208 1.053 1.00 89.00 89 ASN A CA 1
ATOM 695 C C . ASN A 1 89 ? -0.210 -9.150 2.569 1.00 89.00 89 ASN A C 1
ATOM 697 O O . ASN A 1 89 ? -0.842 -10.045 3.121 1.00 89.00 89 ASN A O 1
ATOM 701 N N . PHE A 1 90 ? 0.231 -8.079 3.239 1.00 87.38 90 PHE A N 1
ATOM 702 C CA . PHE A 1 90 ? -0.035 -7.893 4.667 1.00 87.38 90 PHE A CA 1
ATOM 703 C C . PHE A 1 90 ? -1.537 -7.910 4.979 1.00 87.38 90 PHE A C 1
ATOM 705 O O . PHE A 1 90 ? -1.969 -8.560 5.928 1.00 87.38 90 PHE A O 1
ATOM 712 N N . MET A 1 91 ? -2.350 -7.248 4.156 1.00 86.38 91 MET A N 1
ATOM 713 C CA . MET A 1 91 ? -3.799 -7.261 4.344 1.00 86.38 91 MET A CA 1
ATOM 714 C C . MET A 1 91 ? -4.439 -8.596 4.016 1.00 86.38 91 MET A C 1
ATOM 716 O O . MET A 1 91 ? -5.317 -9.034 4.753 1.00 86.38 91 MET A O 1
ATOM 720 N N . MET A 1 92 ? -4.017 -9.245 2.933 1.00 86.19 92 MET A N 1
ATOM 721 C CA . MET A 1 92 ? -4.533 -10.570 2.600 1.00 86.19 92 MET A CA 1
ATOM 722 C C . MET A 1 92 ? -4.196 -11.577 3.704 1.00 86.19 92 MET A C 1
ATOM 724 O O . MET A 1 92 ? -5.075 -12.326 4.119 1.00 86.19 92 MET A O 1
ATOM 728 N N . TRP A 1 93 ? -2.990 -11.504 4.274 1.00 86.81 93 TRP A N 1
ATOM 729 C CA . TRP A 1 93 ? -2.594 -12.285 5.445 1.00 86.81 93 TRP A CA 1
ATOM 730 C C . TRP A 1 93 ? -3.482 -12.009 6.668 1.00 86.81 93 TRP A C 1
ATOM 732 O O . TRP A 1 93 ? -3.995 -12.955 7.262 1.00 86.81 93 TRP A O 1
ATOM 742 N N . LEU A 1 94 ? -3.737 -10.738 7.009 1.00 83.69 94 LEU A N 1
ATOM 743 C CA . LEU A 1 94 ? -4.639 -10.374 8.115 1.00 83.69 94 LEU A CA 1
ATOM 744 C C . LEU A 1 94 ? -6.068 -10.906 7.929 1.00 83.69 94 LEU A C 1
ATOM 746 O O . LEU A 1 94 ? -6.743 -11.208 8.910 1.00 83.69 94 LEU A O 1
ATOM 750 N N . LEU A 1 95 ? -6.532 -11.007 6.683 1.00 84.06 95 LEU A N 1
ATOM 751 C CA . LEU A 1 95 ? -7.861 -11.513 6.338 1.00 84.06 95 LEU A CA 1
ATOM 752 C C . LEU A 1 95 ? -7.907 -13.042 6.177 1.00 84.06 95 LEU A C 1
ATOM 754 O O . LEU A 1 95 ? -8.972 -13.584 5.893 1.00 84.06 95 LEU A O 1
ATOM 758 N N . GLY A 1 96 ? -6.775 -13.739 6.330 1.00 84.50 96 GLY A N 1
ATOM 759 C CA . GLY A 1 96 ? -6.681 -15.180 6.087 1.00 84.50 96 GLY A CA 1
ATOM 760 C C . GLY A 1 96 ? -6.909 -15.570 4.622 1.00 84.50 96 GLY A C 1
ATOM 761 O O . GLY A 1 96 ? -7.303 -16.700 4.340 1.00 84.50 96 GLY A O 1
ATOM 762 N N . LEU A 1 97 ? -6.698 -14.638 3.690 1.00 85.62 97 LEU A N 1
ATOM 763 C CA . LEU A 1 97 ? -6.862 -14.860 2.259 1.00 85.62 97 LEU A CA 1
ATOM 764 C C . LEU A 1 97 ? -5.560 -15.378 1.623 1.00 85.62 97 LEU A C 1
ATOM 766 O O . LEU A 1 97 ? -4.462 -15.047 2.092 1.00 85.62 97 LEU A O 1
ATOM 770 N N . PRO A 1 98 ? -5.659 -16.165 0.532 1.00 86.94 98 PRO A N 1
ATOM 771 C CA . PRO A 1 98 ? -4.502 -16.518 -0.281 1.00 86.94 98 PRO A CA 1
ATOM 772 C C . PRO A 1 98 ? -3.779 -15.260 -0.751 1.00 86.94 98 PRO A C 1
ATOM 774 O O . PRO A 1 98 ? -4.415 -14.273 -1.120 1.00 86.94 98 PRO A O 1
ATOM 777 N N . HIS A 1 99 ? -2.453 -15.300 -0.741 1.00 85.31 99 HIS A N 1
ATOM 778 C CA . HIS A 1 99 ? -1.633 -14.153 -1.084 1.00 85.31 99 HIS A CA 1
ATOM 779 C C . HIS A 1 99 ? -0.402 -14.590 -1.880 1.00 85.31 99 HIS A C 1
ATOM 781 O O . HIS A 1 99 ? 0.091 -15.704 -1.705 1.00 85.31 99 HIS A O 1
ATOM 787 N N . ASP A 1 100 ? 0.033 -13.736 -2.802 1.00 86.06 100 ASP A N 1
ATOM 788 C CA . ASP A 1 100 ? 1.199 -13.945 -3.656 1.00 86.06 100 ASP A CA 1
ATOM 789 C C . ASP A 1 100 ? 2.178 -12.797 -3.415 1.00 86.06 100 ASP A C 1
ATOM 791 O O . ASP A 1 100 ? 1.910 -11.631 -3.722 1.00 86.06 100 ASP A O 1
ATOM 795 N N . GLU A 1 101 ? 3.333 -13.151 -2.854 1.00 82.19 101 GLU A N 1
ATOM 796 C CA . GLU A 1 101 ? 4.367 -12.219 -2.414 1.00 82.19 101 GLU A CA 1
ATOM 797 C C . GLU A 1 101 ? 4.947 -11.360 -3.548 1.00 82.19 101 GLU A C 1
ATOM 799 O O . GLU A 1 101 ? 5.697 -10.422 -3.264 1.00 82.19 101 GLU A O 1
ATOM 804 N N . ARG A 1 102 ? 4.665 -11.682 -4.820 1.00 82.81 102 ARG A N 1
ATOM 805 C CA . ARG A 1 102 ? 5.355 -11.080 -5.969 1.00 82.81 102 ARG A CA 1
ATOM 806 C C . ARG A 1 102 ? 4.448 -10.623 -7.105 1.00 82.81 102 ARG A C 1
ATOM 808 O O . ARG A 1 102 ? 4.979 -10.269 -8.159 1.00 82.81 102 ARG A O 1
ATOM 815 N N . SER A 1 103 ? 3.130 -10.567 -6.929 1.00 77.81 103 SER A N 1
ATOM 816 C CA . SER A 1 103 ? 2.195 -10.243 -8.019 1.00 77.81 103 SER A CA 1
ATOM 817 C C . SER A 1 103 ? 2.567 -8.960 -8.786 1.00 77.81 103 SER A C 1
ATOM 819 O O . SER A 1 103 ? 2.600 -8.938 -10.022 1.00 77.81 103 SER A O 1
ATOM 821 N N . PHE A 1 104 ? 2.911 -7.878 -8.085 1.00 76.50 104 PHE A N 1
ATOM 822 C CA . PHE A 1 104 ? 3.293 -6.601 -8.692 1.00 76.50 104 PHE A CA 1
ATOM 823 C C . PHE A 1 104 ? 4.775 -6.523 -9.045 1.00 76.50 104 PHE A C 1
ATOM 825 O O . PHE A 1 104 ? 5.136 -5.815 -9.989 1.00 76.50 104 PHE A O 1
ATOM 832 N N . THR A 1 105 ? 5.647 -7.229 -8.329 1.00 77.69 105 THR A N 1
ATOM 833 C CA . THR A 1 105 ? 7.076 -7.332 -8.654 1.00 77.69 105 THR A CA 1
ATOM 834 C C . THR A 1 105 ? 7.281 -8.074 -9.971 1.00 77.69 105 THR A C 1
ATOM 836 O O . THR A 1 105 ? 8.028 -7.607 -10.831 1.00 77.69 105 THR A O 1
ATOM 839 N N . GLU A 1 106 ? 6.563 -9.173 -10.190 1.00 74.50 106 GLU A N 1
ATOM 840 C CA . GLU A 1 106 ? 6.585 -9.919 -11.448 1.00 74.50 106 GLU A CA 1
ATOM 841 C C . GLU A 1 106 ? 5.975 -9.115 -12.591 1.00 74.50 106 GLU A C 1
ATOM 843 O O . GLU A 1 106 ? 6.534 -9.073 -13.688 1.00 74.50 106 GLU A O 1
ATOM 848 N N . THR A 1 107 ? 4.866 -8.418 -12.336 1.00 65.94 107 THR A N 1
ATOM 849 C CA . THR A 1 107 ? 4.254 -7.537 -13.337 1.00 65.94 107 THR A CA 1
ATOM 850 C C . THR A 1 107 ? 5.191 -6.372 -13.683 1.00 65.94 107 THR A C 1
ATOM 852 O O . THR A 1 107 ? 5.422 -6.096 -14.858 1.00 65.94 107 THR A O 1
ATOM 855 N N . GLY A 1 108 ? 5.828 -5.746 -12.687 1.00 60.31 108 GLY A N 1
ATOM 856 C CA . GLY A 1 108 ? 6.858 -4.717 -12.870 1.00 60.31 108 GLY A CA 1
ATOM 857 C C . GLY A 1 108 ? 8.052 -5.210 -13.691 1.00 60.31 108 GLY A C 1
ATOM 858 O O . GLY A 1 108 ? 8.508 -4.519 -14.601 1.00 60.31 108 GLY A O 1
ATOM 859 N N . ALA A 1 109 ? 8.512 -6.436 -13.440 1.00 60.16 109 ALA A N 1
ATOM 860 C CA . ALA A 1 109 ? 9.569 -7.065 -14.226 1.00 60.16 109 ALA A CA 1
ATOM 861 C C . ALA A 1 109 ? 9.145 -7.329 -15.684 1.00 60.16 109 ALA A C 1
ATOM 863 O O . ALA A 1 109 ? 9.970 -7.218 -16.591 1.00 60.16 109 ALA A O 1
ATOM 864 N N . LYS A 1 110 ? 7.868 -7.648 -15.938 1.00 60.81 110 LYS A N 1
ATOM 865 C CA . LYS A 1 110 ? 7.315 -7.787 -17.299 1.00 60.81 110 LYS A CA 1
ATOM 866 C C . LYS A 1 110 ? 7.244 -6.439 -18.027 1.00 60.81 110 LYS A C 1
ATOM 868 O O . LYS A 1 110 ? 7.662 -6.373 -19.181 1.00 60.81 110 LYS A O 1
ATOM 873 N N . PHE A 1 111 ? 6.821 -5.370 -17.344 1.00 58.19 111 PHE A N 1
ATOM 874 C CA . PHE A 1 111 ? 6.840 -4.002 -17.885 1.00 58.19 111 PHE A CA 1
ATOM 875 C C . PHE A 1 111 ? 8.257 -3.570 -18.296 1.00 58.19 111 PHE A C 1
ATOM 877 O O . PHE A 1 111 ? 8.452 -3.053 -19.394 1.00 58.19 111 PHE A O 1
ATOM 884 N N . GLN A 1 112 ? 9.268 -3.833 -17.458 1.00 57.22 112 GLN A N 1
ATOM 885 C CA . GLN A 1 112 ? 10.671 -3.506 -17.766 1.00 57.22 112 GLN A CA 1
ATOM 886 C C . GLN A 1 112 ? 11.224 -4.267 -18.977 1.00 57.22 112 GLN A C 1
ATOM 888 O O . GLN A 1 112 ? 12.110 -3.768 -19.665 1.00 57.22 112 GLN A O 1
ATOM 893 N N . LYS A 1 113 ? 10.698 -5.465 -19.254 1.00 54.72 113 LYS A N 1
ATOM 894 C CA . LYS A 1 113 ? 11.087 -6.279 -20.413 1.00 54.72 113 LYS A CA 1
ATOM 895 C C . LYS A 1 113 ? 10.408 -5.849 -21.720 1.00 54.72 113 LYS A C 1
ATOM 897 O O . LYS A 1 113 ? 10.675 -6.465 -22.745 1.00 54.72 113 LYS A O 1
ATOM 902 N N . GLY A 1 114 ? 9.555 -4.817 -21.704 1.00 52.62 114 GLY A N 1
ATOM 903 C CA . GLY A 1 114 ? 8.902 -4.294 -22.909 1.00 52.62 114 GLY A CA 1
ATOM 904 C C . GLY A 1 114 ? 7.939 -5.288 -23.560 1.00 52.62 114 GLY A C 1
ATOM 905 O O . GLY A 1 114 ? 7.794 -5.288 -24.781 1.00 52.62 114 GLY A O 1
ATOM 906 N N . ILE A 1 115 ? 7.318 -6.164 -22.763 1.00 51.84 115 ILE A N 1
ATOM 907 C CA . ILE A 1 115 ? 6.389 -7.174 -23.274 1.00 51.84 115 ILE A CA 1
ATOM 908 C C . ILE A 1 115 ? 5.133 -6.452 -23.808 1.00 51.84 115 ILE A C 1
ATOM 910 O O . ILE A 1 115 ? 4.509 -5.699 -23.054 1.00 51.84 115 ILE A O 1
ATOM 914 N N . PRO A 1 116 ? 4.762 -6.638 -25.090 1.00 42.16 116 PRO A N 1
ATOM 915 C CA . PRO A 1 116 ? 3.531 -6.079 -25.642 1.00 42.16 116 PRO A CA 1
ATOM 916 C C . PRO A 1 116 ? 2.329 -6.632 -24.860 1.00 42.16 116 PRO A C 1
ATOM 918 O O . PRO A 1 116 ? 2.356 -7.795 -24.481 1.00 42.16 116 PRO A O 1
ATOM 921 N N . ASP A 1 117 ? 1.310 -5.802 -24.616 1.00 50.09 117 ASP A N 1
ATOM 922 C CA . ASP A 1 117 ? 0.055 -6.075 -23.870 1.00 50.09 117 ASP A CA 1
ATOM 923 C C . ASP A 1 117 ? -0.004 -5.617 -22.403 1.00 50.09 117 ASP A C 1
ATOM 925 O O . ASP A 1 117 ? -1.062 -5.668 -21.775 1.00 50.09 117 ASP A O 1
ATOM 929 N N . SER A 1 118 ? 1.070 -5.045 -21.857 1.00 50.78 118 SER A N 1
ATOM 930 C CA . SER A 1 118 ? 1.017 -4.365 -20.559 1.00 50.78 118 SER A CA 1
ATOM 931 C C . SER A 1 118 ? 0.702 -2.860 -20.739 1.00 50.78 118 SER A C 1
ATOM 933 O O . SER A 1 118 ? 1.608 -2.041 -20.913 1.00 50.78 118 SER A O 1
ATOM 935 N N . ALA A 1 119 ? -0.579 -2.471 -20.758 1.00 53.59 119 ALA A N 1
ATOM 936 C CA . ALA A 1 119 ? -1.014 -1.058 -20.784 1.00 53.59 119 ALA A CA 1
ATOM 937 C C . ALA A 1 119 ? -0.724 -0.377 -19.423 1.00 53.59 119 ALA A C 1
ATOM 939 O O . ALA A 1 119 ? -0.867 -1.051 -18.400 1.00 53.59 119 ALA A O 1
ATOM 940 N N . PRO A 1 120 ? -0.257 0.896 -19.354 1.00 50.25 120 PRO A N 1
ATOM 941 C CA . PRO A 1 120 ? -0.593 2.054 -20.200 1.00 50.25 120 PRO A CA 1
ATOM 942 C C . PRO A 1 120 ? 0.610 2.662 -20.960 1.00 50.25 120 PRO A C 1
ATOM 944 O O . PRO A 1 120 ? 0.615 3.837 -21.325 1.00 50.25 120 PRO A O 1
ATOM 947 N N . LEU A 1 121 ? 1.679 1.891 -21.190 1.00 51.69 121 LEU A N 1
ATOM 948 C CA . LEU A 1 121 ? 2.906 2.427 -21.796 1.00 51.69 121 LEU A CA 1
ATOM 949 C C . LEU A 1 121 ? 2.775 2.731 -23.287 1.00 51.69 121 LEU A C 1
ATOM 951 O O . LEU A 1 121 ? 3.429 3.658 -23.745 1.00 51.69 121 LEU A O 1
ATOM 955 N N . LYS A 1 122 ? 1.947 2.005 -24.048 1.00 52.22 122 LYS A N 1
ATOM 956 C CA . LYS A 1 122 ? 1.777 2.288 -25.481 1.00 52.22 122 LYS A CA 1
ATOM 957 C C . LYS A 1 122 ? 1.175 3.676 -25.692 1.00 52.22 122 LYS A C 1
ATOM 959 O O . LYS A 1 122 ? 1.755 4.472 -26.419 1.00 52.22 122 LYS A O 1
ATOM 964 N N . GLU A 1 123 ? 0.091 3.988 -24.989 1.00 55.50 123 GLU A N 1
ATOM 965 C CA . GLU A 1 123 ? -0.595 5.279 -25.108 1.00 55.50 123 GLU A CA 1
ATOM 966 C C . GLU A 1 123 ? 0.275 6.424 -24.579 1.00 55.50 123 GLU A C 1
ATOM 968 O O . GLU A 1 123 ? 0.380 7.462 -25.223 1.00 55.50 123 GLU A O 1
ATOM 973 N N . VAL A 1 124 ? 0.976 6.229 -23.454 1.00 58.34 124 VAL A N 1
ATOM 974 C CA . VAL A 1 124 ? 1.899 7.242 -22.912 1.00 58.34 124 VAL A CA 1
ATOM 975 C C . VAL A 1 124 ? 3.116 7.434 -23.823 1.00 58.34 124 VAL A C 1
ATOM 977 O O . VAL A 1 124 ? 3.556 8.560 -24.031 1.00 58.34 124 VAL A O 1
ATOM 980 N N . HIS A 1 125 ? 3.655 6.365 -24.410 1.00 60.56 125 HIS A N 1
ATOM 981 C CA . HIS A 1 125 ? 4.787 6.442 -25.333 1.00 60.56 125 HIS A CA 1
ATOM 982 C C . HIS A 1 125 ? 4.397 7.086 -26.670 1.00 60.56 125 HIS A C 1
ATOM 984 O O . HIS A 1 125 ? 5.152 7.897 -27.208 1.00 60.56 125 HIS A O 1
ATOM 990 N N . GLU A 1 126 ? 3.214 6.767 -27.195 1.00 64.62 126 GLU A N 1
ATOM 991 C CA . GLU A 1 126 ? 2.634 7.429 -28.367 1.00 64.62 126 GLU A CA 1
ATOM 992 C C . GLU A 1 126 ? 2.369 8.913 -28.087 1.00 64.62 126 GLU A C 1
ATOM 994 O O . GLU A 1 126 ? 2.720 9.759 -28.909 1.00 64.62 126 GLU A O 1
ATOM 999 N N . TYR A 1 127 ? 1.867 9.245 -26.895 1.00 59.97 127 TYR A N 1
ATOM 1000 C CA . TYR A 1 127 ? 1.660 10.626 -26.463 1.00 59.97 127 TYR A CA 1
ATOM 1001 C C . TYR A 1 127 ? 2.980 11.404 -26.345 1.00 59.97 127 TYR A C 1
ATOM 1003 O O . TYR A 1 127 ? 3.099 12.508 -26.871 1.00 59.97 127 TYR A O 1
ATOM 1011 N N . VAL A 1 128 ? 4.018 10.818 -25.737 1.00 61.25 128 VAL A N 1
ATOM 1012 C CA . VAL A 1 128 ? 5.356 11.434 -25.642 1.00 61.25 128 VAL A CA 1
ATOM 1013 C C . VAL A 1 128 ? 5.968 11.649 -27.029 1.00 61.25 128 VAL A C 1
ATOM 1015 O O . VAL A 1 128 ? 6.541 12.710 -27.287 1.00 61.25 128 VAL A O 1
ATOM 1018 N N . LYS A 1 129 ? 5.816 10.692 -27.955 1.00 68.81 129 LYS A N 1
ATOM 1019 C CA . LYS A 1 129 ? 6.244 10.866 -29.354 1.00 68.81 129 LYS A CA 1
ATOM 1020 C C . LYS A 1 129 ? 5.497 12.010 -30.035 1.00 68.81 129 LYS A C 1
ATOM 1022 O O . LYS A 1 129 ? 6.120 12.818 -30.720 1.00 68.81 129 LYS A O 1
ATOM 1027 N N . MET A 1 130 ? 4.186 12.097 -29.828 1.00 72.69 130 MET A N 1
ATOM 1028 C CA . MET A 1 130 ? 3.351 13.164 -30.375 1.00 72.69 130 MET A CA 1
ATOM 1029 C C . MET A 1 130 ? 3.776 14.547 -29.856 1.00 72.69 130 MET A C 1
ATOM 1031 O O . MET A 1 130 ? 3.998 15.449 -30.658 1.00 72.69 130 MET A O 1
ATOM 1035 N N . GLU A 1 131 ? 3.955 14.710 -28.543 1.00 65.25 131 GLU A N 1
ATOM 1036 C CA . GLU A 1 131 ? 4.413 15.962 -27.914 1.00 65.25 131 GLU A CA 1
ATOM 1037 C C . GLU A 1 131 ? 5.802 16.394 -28.421 1.00 65.25 131 GLU A C 1
ATOM 1039 O O . GLU A 1 131 ? 6.013 17.569 -28.732 1.00 65.25 131 GLU A O 1
ATOM 1044 N N . THR A 1 132 ? 6.727 15.436 -28.567 1.00 67.19 132 THR A N 1
ATOM 1045 C CA . THR A 1 132 ? 8.088 15.672 -29.087 1.00 67.19 132 THR A CA 1
ATOM 1046 C C . THR A 1 132 ? 8.056 16.176 -30.530 1.00 67.19 132 THR A C 1
ATOM 1048 O O . THR A 1 132 ? 8.710 17.162 -30.860 1.00 67.19 132 THR A O 1
ATOM 1051 N N . ASN A 1 133 ? 7.241 15.551 -31.384 1.00 73.44 133 ASN A N 1
ATOM 1052 C CA . ASN A 1 133 ? 7.088 15.949 -32.786 1.00 73.44 133 ASN A CA 1
ATOM 1053 C C . ASN A 1 133 ? 6.426 17.326 -32.951 1.00 73.44 133 ASN A C 1
ATOM 1055 O O . ASN A 1 133 ? 6.630 17.994 -33.961 1.00 73.44 133 ASN A O 1
ATOM 1059 N N . LEU A 1 134 ? 5.634 17.755 -31.967 1.00 76.06 134 LEU A N 1
ATOM 1060 C CA . LEU A 1 134 ? 4.953 19.048 -31.976 1.00 76.06 134 LEU A CA 1
ATOM 1061 C C . LEU A 1 134 ? 5.802 20.189 -31.388 1.00 76.06 134 LEU A C 1
ATOM 1063 O O . LEU A 1 134 ? 5.310 21.315 -31.337 1.00 76.06 134 LEU A O 1
ATOM 1067 N N . ASN A 1 135 ? 7.047 19.938 -30.946 1.00 62.81 135 ASN A N 1
ATOM 1068 C CA . ASN A 1 135 ? 7.900 20.912 -30.237 1.00 62.81 135 ASN A CA 1
ATOM 1069 C C . ASN A 1 135 ? 7.195 21.584 -29.040 1.00 62.81 135 ASN A C 1
ATOM 1071 O O . ASN A 1 135 ? 7.534 22.693 -28.625 1.00 62.81 135 ASN A O 1
ATOM 1075 N N . ARG A 1 136 ? 6.192 20.914 -28.470 1.00 58.00 136 ARG A N 1
ATOM 1076 C CA . ARG A 1 136 ? 5.389 21.411 -27.352 1.00 58.00 136 ARG A CA 1
ATOM 1077 C C . ARG A 1 136 ? 5.895 20.828 -26.049 1.00 58.00 136 ARG A C 1
ATOM 1079 O O . ARG A 1 136 ? 5.096 20.371 -25.250 1.00 58.00 136 ARG A O 1
ATOM 1086 N N . THR A 1 137 ? 7.210 20.818 -25.833 1.00 50.66 137 THR A N 1
ATOM 1087 C CA . THR A 1 137 ? 7.809 20.289 -24.605 1.00 50.66 137 THR A CA 1
ATOM 1088 C C . THR A 1 137 ? 7.194 21.003 -23.406 1.00 50.66 137 THR A C 1
ATOM 1090 O O . THR A 1 137 ? 7.575 22.117 -23.044 1.00 50.66 137 THR A O 1
ATOM 1093 N N . SER A 1 138 ? 6.178 20.373 -22.823 1.00 43.56 138 SER A N 1
ATOM 1094 C CA . SER A 1 138 ? 5.441 20.903 -21.697 1.00 43.56 138 SER A CA 1
ATOM 1095 C C . SER A 1 138 ? 6.435 21.031 -20.548 1.00 43.56 138 SER A C 1
ATOM 1097 O O . SER A 1 138 ? 7.012 20.040 -20.095 1.00 43.56 138 SER A O 1
ATOM 1099 N N . GLN A 1 139 ? 6.652 22.266 -20.090 1.00 44.22 139 GLN A N 1
ATOM 1100 C CA . GLN A 1 139 ? 7.595 22.658 -19.032 1.00 44.22 139 GLN A CA 1
ATOM 1101 C C . GLN A 1 139 ? 7.475 21.834 -17.729 1.00 44.22 139 GLN A C 1
ATOM 1103 O O . GLN A 1 139 ? 8.356 21.904 -16.877 1.00 44.22 139 GLN A O 1
ATOM 1108 N N . CYS A 1 140 ? 6.437 21.009 -17.574 1.00 38.69 140 CYS A N 1
ATOM 1109 C CA . CYS A 1 140 ? 6.264 20.082 -16.460 1.00 38.69 140 CYS A CA 1
ATOM 1110 C C . CYS A 1 140 ? 7.266 18.909 -16.429 1.00 38.69 140 CYS A C 1
ATOM 1112 O O . CYS A 1 140 ? 7.511 18.383 -15.346 1.00 38.69 140 CYS A O 1
ATOM 1114 N N . LEU A 1 141 ? 7.867 18.500 -17.557 1.00 37.78 141 LEU A N 1
ATOM 1115 C CA . LEU A 1 141 ? 8.834 17.381 -17.585 1.00 37.78 141 LEU A CA 1
ATOM 1116 C C . LEU A 1 141 ? 10.282 17.807 -17.278 1.00 37.78 141 LEU A C 1
ATOM 1118 O O . LEU A 1 141 ? 11.031 17.029 -16.692 1.00 37.78 141 LEU A O 1
ATOM 1122 N N . ASN A 1 142 ? 10.654 19.059 -17.564 1.00 34.97 142 ASN A N 1
ATOM 1123 C CA . ASN A 1 142 ? 11.998 19.585 -17.276 1.00 34.97 142 ASN A CA 1
ATOM 1124 C C . ASN A 1 142 ? 12.241 19.920 -15.791 1.00 34.97 142 ASN A C 1
ATOM 1126 O O . ASN A 1 142 ? 13.367 20.229 -15.420 1.00 34.97 142 ASN A O 1
ATOM 1130 N N . MET A 1 143 ? 11.225 19.844 -14.922 1.00 33.44 143 MET A N 1
ATOM 1131 C CA . MET A 1 143 ? 11.403 20.038 -13.472 1.00 33.44 143 MET A CA 1
ATOM 1132 C C . MET A 1 143 ? 11.768 18.758 -12.703 1.00 33.44 143 MET A C 1
ATOM 1134 O O . MET A 1 143 ? 12.053 18.839 -11.510 1.00 33.44 143 MET A O 1
ATOM 1138 N N . ILE A 1 144 ? 11.743 17.578 -13.337 1.00 37.03 144 ILE A N 1
ATOM 1139 C CA . ILE A 1 144 ? 11.909 16.287 -12.633 1.00 37.03 144 ILE A CA 1
ATOM 1140 C C . ILE A 1 144 ? 13.270 15.626 -12.918 1.00 37.03 144 ILE A C 1
ATOM 1142 O O . ILE A 1 144 ? 13.649 14.674 -12.239 1.00 37.03 144 ILE A O 1
ATOM 1146 N N . LEU A 1 145 ? 14.056 16.170 -13.845 1.00 29.88 145 LEU A N 1
ATOM 1147 C CA . LEU A 1 145 ? 15.417 15.714 -14.119 1.00 29.88 145 LEU A CA 1
ATOM 1148 C C . LEU A 1 145 ? 16.371 16.913 -14.112 1.00 29.88 145 LEU A C 1
ATOM 1150 O O . LEU A 1 145 ? 16.514 17.567 -15.145 1.00 29.88 145 LEU A O 1
ATOM 1154 N N . PRO A 1 146 ? 17.042 17.228 -12.990 1.00 29.62 146 PRO A N 1
ATOM 1155 C CA . PRO A 1 146 ? 18.345 17.842 -13.103 1.00 29.62 146 PRO A CA 1
ATOM 1156 C C . PRO A 1 146 ? 19.338 16.735 -13.485 1.00 29.62 146 PRO A C 1
ATOM 1158 O O . PRO A 1 146 ? 19.320 15.638 -12.917 1.00 29.62 146 PRO A O 1
ATOM 1161 N N . PHE A 1 147 ? 20.173 17.027 -14.475 1.00 41.31 147 PHE A N 1
ATOM 1162 C CA . PHE A 1 147 ? 21.530 16.494 -14.473 1.00 41.31 147 PHE A CA 1
ATOM 1163 C C . PHE A 1 147 ? 22.246 16.936 -13.192 1.00 41.31 147 PHE A C 1
ATOM 1165 O O . PHE A 1 147 ? 21.950 18.061 -12.719 1.00 41.31 147 PHE A O 1
#

Organism: NCBI:txid1367422

Foldseek 3Di:
DVQVVVVPDQEQEEEAEADVSVVVNCVPPVVQWDWDWADQDDPAIWIWTFGDDPNHTSHIYIYAYHPVVLVPDLVSQQSRLQSVLVRVQVVCVVVVHDHDSCPSNVVSVCVVVVPPPPPDCVVVVVVVVVCVVVVVPPVVVVVPDDD

pLDDT: mean 73.14, std 16.0, range [29.62, 92.44]

Radius of gyration: 17.99 Å; chains: 1; bounding box: 39×39×54 Å

Sequence (147 aa):
MSHRLLEILPLPFLVVGGRCAKKHYQEGRKHLAKVLNVKLSGNTSIGFEILFEDQSVRRITAFVDHPVASMFNPNATAQYSLRLDAGLNFMMWLLGLPHDERSFTETGAKFQKGIPDSAPLKEVHEYVKMETNLNRTSQCLNMILPF